Protein AF-A0A957VSZ7-F1 (afdb_monomer_lite)

Foldseek 3Di:
DQLPDQVVVVLVVLVVVLVVQDCWDQDPVRDIDRRCNVVSVVLSVLLVVVLVLLVVVVVVVDDLVRSLVVCCVPVVSVCVNCVPPGDSSSSSVSSVVVCCVPPVDDPPPDDPPPPDDDDDDDDDD

Secondary structure (DSSP, 8-state):
---S--HHHHHHHHHHHHHT--S-EE-TTS-EESSHHHHHHHHHHHHHHHHHHHHHHHHTT--HHHHHHHHHTTHHHHHHHHTTSS-HHHHHHHHHHHHHHHS---TT-----S-----------

Radius of gyration: 20.7 Å; chains: 1; bounding box: 65×30×64 Å

pLDDT: mean 76.49, std 18.59, range [39.16, 95.94]

Sequence (125 aa):
LSADCDLFAMMGSLRTLAELRPERVFTGSGDVVRTPLPELHAKIGDYVRLCRDVARLEAAGFDVPDIVRRLGRSEPAIRRWTFGHVSAGNLVNACREYNAIVFPSRPGSGAPSVSDRPISDSLRQ

Structure (mmCIF, N/CA/C/O backbone):
data_AF-A0A957VSZ7-F1
#
_entry.id   AF-A0A957VSZ7-F1
#
loop_
_atom_site.group_PDB
_atom_site.id
_atom_site.type_symbol
_atom_site.label_atom_id
_atom_site.label_alt_id
_atom_site.label_comp_id
_atom_site.label_asym_id
_atom_site.label_entity_id
_atom_site.label_seq_id
_atom_site.pdbx_PDB_ins_code
_atom_site.Cartn_x
_atom_site.Cartn_y
_atom_site.Cartn_z
_atom_site.occupancy
_atom_site.B_iso_or_equiv
_atom_site.auth_seq_id
_atom_site.auth_comp_id
_atom_site.auth_asym_id
_atom_site.auth_atom_id
_atom_site.pdbx_PDB_model_num
ATOM 1 N N . LEU A 1 1 ? -3.874 16.374 9.795 1.00 39.28 1 LEU A N 1
ATOM 2 C CA . LEU A 1 1 ? -2.459 16.190 9.411 1.00 39.28 1 LEU A CA 1
ATOM 3 C C . LEU A 1 1 ? -2.481 15.265 8.211 1.00 39.28 1 LEU A C 1
ATOM 5 O O . LEU A 1 1 ? -2.991 14.165 8.363 1.00 39.28 1 LEU A O 1
ATOM 9 N N . SER A 1 2 ? -2.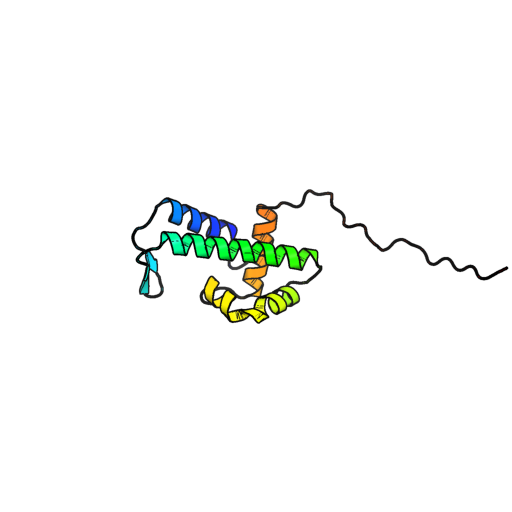082 15.752 7.033 1.00 45.53 2 SER A N 1
ATOM 10 C CA . SER A 1 2 ? -1.954 14.923 5.826 1.00 45.53 2 SER A CA 1
ATOM 11 C C . SER A 1 2 ? -1.098 13.709 6.164 1.00 45.53 2 SER A C 1
ATOM 13 O O . SER A 1 2 ? -0.048 13.890 6.782 1.00 45.53 2 SER A O 1
ATOM 15 N N . ALA A 1 3 ? -1.513 12.494 5.802 1.00 56.34 3 ALA A N 1
ATOM 16 C CA . ALA A 1 3 ? -0.568 11.389 5.781 1.00 56.34 3 ALA A CA 1
ATOM 17 C C . ALA A 1 3 ? 0.601 11.808 4.872 1.00 56.34 3 ALA A C 1
ATOM 19 O O . ALA A 1 3 ? 0.376 12.302 3.768 1.00 56.34 3 ALA A O 1
ATOM 20 N N . ASP A 1 4 ? 1.849 11.625 5.311 1.00 65.56 4 ASP A N 1
ATOM 21 C CA . ASP A 1 4 ? 3.041 11.901 4.482 1.00 65.56 4 ASP A CA 1
ATOM 22 C C . ASP A 1 4 ? 3.118 10.991 3.233 1.00 65.56 4 ASP A C 1
ATOM 24 O O . ASP A 1 4 ? 4.066 11.046 2.453 1.00 65.56 4 ASP A O 1
ATOM 28 N N . CYS A 1 5 ? 2.138 10.105 3.057 1.00 74.44 5 CYS A N 1
ATOM 29 C CA . CYS A 1 5 ? 2.089 9.063 2.054 1.00 74.44 5 CYS A CA 1
ATOM 30 C C . CYS A 1 5 ? 0.662 8.940 1.503 1.00 74.44 5 CYS A C 1
ATOM 32 O O . CYS A 1 5 ? -0.204 8.374 2.165 1.00 74.44 5 CYS A O 1
ATOM 34 N N . ASP A 1 6 ? 0.441 9.389 0.267 1.00 88.06 6 ASP A N 1
ATOM 35 C CA . ASP A 1 6 ? -0.777 9.076 -0.487 1.00 88.06 6 ASP A CA 1
ATOM 36 C C . ASP A 1 6 ? -0.642 7.677 -1.109 1.00 88.06 6 ASP A C 1
ATOM 38 O O . ASP A 1 6 ? -0.002 7.472 -2.148 1.00 88.06 6 ASP A O 1
ATOM 42 N N . LEU A 1 7 ? -1.231 6.684 -0.439 1.00 89.12 7 LEU A N 1
ATOM 43 C CA . LEU A 1 7 ? -1.167 5.298 -0.890 1.00 89.12 7 LEU A CA 1
ATOM 44 C C . LEU A 1 7 ? -1.975 5.067 -2.175 1.00 89.12 7 LEU A C 1
ATOM 46 O O . LEU A 1 7 ? -1.614 4.193 -2.963 1.00 89.12 7 LEU A O 1
ATOM 50 N N . PHE A 1 8 ? -3.030 5.845 -2.430 1.00 91.62 8 PHE A N 1
ATOM 51 C CA . PHE A 1 8 ? -3.816 5.722 -3.657 1.00 91.62 8 PHE A CA 1
ATOM 52 C C . PHE A 1 8 ? -2.993 6.158 -4.873 1.00 91.62 8 PHE A C 1
ATOM 54 O O . PHE A 1 8 ? -2.847 5.384 -5.826 1.00 91.62 8 PHE A O 1
ATOM 61 N N . ALA A 1 9 ? -2.372 7.339 -4.807 1.00 91.50 9 ALA A N 1
ATOM 62 C CA . ALA A 1 9 ? -1.485 7.838 -5.857 1.00 91.50 9 ALA A CA 1
ATOM 63 C C . ALA A 1 9 ? -0.258 6.931 -6.060 1.00 91.50 9 ALA A C 1
ATOM 65 O O . ALA A 1 9 ? 0.131 6.641 -7.199 1.00 91.50 9 ALA A O 1
ATOM 66 N N . MET A 1 10 ? 0.325 6.418 -4.970 1.00 90.12 10 MET A N 1
ATOM 67 C CA . MET A 1 10 ? 1.441 5.470 -5.037 1.00 90.12 10 MET A CA 1
ATOM 68 C C . MET A 1 10 ? 1.040 4.168 -5.744 1.00 90.12 10 MET A C 1
ATOM 70 O O . MET A 1 10 ? 1.741 3.713 -6.650 1.00 90.12 10 MET A O 1
ATOM 74 N N . MET A 1 11 ? -0.090 3.567 -5.358 1.00 90.88 11 MET A N 1
ATOM 75 C CA . MET A 1 11 ? -0.590 2.331 -5.966 1.00 90.88 11 MET A CA 1
ATOM 76 C C . MET A 1 11 ? -0.931 2.522 -7.445 1.00 90.88 11 MET A C 1
ATOM 78 O O . MET A 1 11 ? -0.640 1.636 -8.249 1.00 90.88 11 MET A O 1
ATOM 82 N N . GLY A 1 12 ? -1.496 3.676 -7.815 1.00 92.81 12 GLY A N 1
ATOM 83 C CA . GLY A 1 12 ? -1.709 4.060 -9.212 1.00 92.81 12 GLY A CA 1
ATOM 84 C C . GLY A 1 12 ? -0.397 4.099 -9.994 1.00 92.81 12 GLY A C 1
ATOM 85 O O . GLY A 1 12 ? -0.261 3.413 -11.003 1.00 92.81 12 GLY A O 1
ATOM 86 N N . SER A 1 13 ? 0.609 4.794 -9.462 1.00 92.44 13 SER A N 1
ATOM 87 C CA . SER A 1 13 ? 1.932 4.911 -10.088 1.00 92.44 13 SER A CA 1
ATOM 88 C C . SER A 1 13 ? 2.623 3.554 -10.277 1.00 92.44 13 SER A C 1
ATOM 90 O O . SER A 1 13 ? 3.195 3.292 -11.333 1.00 92.44 13 SER A O 1
ATOM 92 N N . LEU A 1 14 ? 2.541 2.657 -9.284 1.00 91.12 14 LEU A N 1
ATOM 93 C CA . LEU A 1 14 ? 3.100 1.302 -9.380 1.00 91.12 14 LEU A CA 1
ATOM 94 C C . LEU A 1 14 ? 2.409 0.461 -10.459 1.00 91.12 14 LEU A C 1
ATOM 96 O O . LEU A 1 14 ? 3.083 -0.283 -11.170 1.00 91.12 14 LEU A O 1
ATOM 100 N N . ARG A 1 15 ? 1.082 0.577 -10.592 1.00 94.50 15 ARG A N 1
ATOM 101 C CA . ARG A 1 15 ? 0.318 -0.117 -11.639 1.00 94.50 15 ARG A CA 1
ATOM 102 C C . ARG A 1 15 ? 0.673 0.412 -13.022 1.00 94.50 15 ARG A C 1
ATOM 104 O O . ARG A 1 15 ? 1.010 -0.391 -13.884 1.00 94.50 15 ARG A O 1
ATOM 111 N N . THR A 1 16 ? 0.709 1.733 -13.201 1.00 95.56 16 THR A N 1
ATOM 112 C CA . THR A 1 16 ? 1.157 2.352 -14.457 1.00 95.56 16 THR A CA 1
ATOM 113 C C . THR A 1 16 ? 2.567 1.892 -14.819 1.00 95.56 16 THR A C 1
ATOM 115 O O . THR A 1 16 ? 2.818 1.494 -15.951 1.00 95.56 16 THR A O 1
ATOM 118 N N . LEU A 1 17 ? 3.493 1.865 -13.857 1.00 92.12 17 LEU A N 1
ATOM 119 C CA . LEU A 1 17 ? 4.851 1.389 -14.111 1.00 92.12 17 LEU A CA 1
ATOM 120 C C . LEU A 1 17 ? 4.888 -0.097 -14.508 1.00 92.12 17 LEU A C 1
ATOM 122 O O . LEU A 1 17 ? 5.661 -0.468 -15.385 1.00 92.12 17 LEU A O 1
ATOM 126 N N . ALA A 1 18 ? 4.056 -0.948 -13.902 1.00 91.88 18 ALA A N 1
ATOM 127 C CA . ALA A 1 18 ? 3.951 -2.356 -14.286 1.00 91.88 18 ALA A CA 1
ATOM 128 C C . ALA A 1 18 ? 3.392 -2.531 -15.712 1.00 91.88 18 ALA A C 1
ATOM 130 O O . ALA A 1 18 ? 3.879 -3.374 -16.467 1.00 91.88 18 ALA A O 1
ATOM 131 N N . GLU A 1 19 ? 2.419 -1.707 -16.108 1.00 95.94 19 GLU A N 1
ATOM 132 C CA . GLU A 1 19 ? 1.830 -1.710 -17.455 1.00 95.94 19 GLU A CA 1
ATOM 133 C C . GLU A 1 19 ? 2.836 -1.324 -18.545 1.00 95.94 19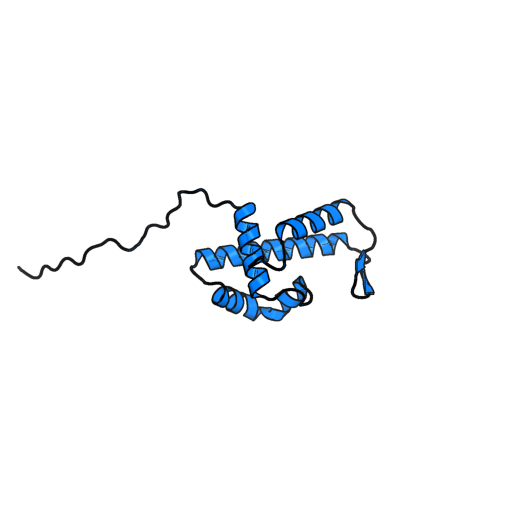 GLU A C 1
ATOM 135 O O . GLU A 1 19 ? 2.787 -1.879 -19.642 1.00 95.94 19 GLU A O 1
ATOM 140 N N . LEU A 1 20 ? 3.801 -0.453 -18.229 1.00 95.31 20 LEU A N 1
ATOM 141 C CA . LEU A 1 20 ? 4.897 -0.091 -19.137 1.00 95.31 20 LEU A CA 1
ATOM 142 C C . LEU A 1 20 ? 5.897 -1.233 -19.379 1.00 95.31 20 LEU A C 1
ATOM 144 O O . LEU A 1 20 ? 6.735 -1.116 -20.270 1.00 95.31 20 LEU A O 1
ATOM 148 N N . ARG A 1 21 ? 5.827 -2.325 -18.602 1.00 92.12 21 ARG A N 1
ATOM 149 C CA . ARG A 1 21 ? 6.711 -3.501 -18.697 1.00 92.12 21 ARG A CA 1
ATOM 150 C C . ARG A 1 21 ? 8.202 -3.136 -18.800 1.00 92.12 21 ARG A C 1
ATOM 152 O O . ARG A 1 21 ? 8.866 -3.559 -19.747 1.00 92.12 21 ARG A O 1
ATOM 159 N N . PRO A 1 22 ? 8.752 -2.366 -17.843 1.00 91.00 22 PRO A N 1
ATOM 160 C CA . PRO A 1 22 ? 10.159 -2.002 -17.877 1.00 91.00 22 PRO A CA 1
ATOM 161 C C . PRO A 1 22 ? 11.035 -3.257 -17.860 1.00 91.00 22 PRO A C 1
ATOM 163 O O . PRO A 1 22 ? 10.772 -4.204 -17.123 1.00 91.00 22 PRO A O 1
ATOM 166 N N . GLU A 1 23 ? 12.110 -3.254 -18.641 1.00 93.25 23 GLU A N 1
ATOM 167 C CA . GLU A 1 23 ? 13.109 -4.328 -18.589 1.00 93.25 23 GLU A CA 1
ATOM 168 C C . GLU A 1 23 ? 14.070 -4.135 -17.413 1.00 93.25 23 GLU A C 1
ATOM 170 O O . GLU A 1 23 ? 14.606 -5.098 -16.868 1.00 93.25 23 GLU A O 1
ATOM 175 N N . ARG A 1 24 ? 14.293 -2.879 -17.004 1.00 91.56 24 ARG A N 1
ATOM 176 C CA . ARG A 1 24 ? 15.186 -2.506 -15.906 1.00 91.56 24 ARG A CA 1
ATOM 177 C C . ARG A 1 24 ? 14.659 -1.297 -15.150 1.00 91.56 24 ARG A C 1
ATOM 179 O O . ARG A 1 24 ? 14.099 -0.386 -15.753 1.00 91.56 24 ARG A O 1
ATOM 186 N N . VAL A 1 25 ? 14.897 -1.269 -13.842 1.00 86.69 25 VAL A N 1
ATOM 187 C CA . VAL A 1 25 ? 14.626 -0.105 -12.988 1.00 86.69 25 VAL A CA 1
ATOM 188 C C . VAL A 1 25 ? 15.888 0.244 -12.209 1.00 86.69 25 VAL A C 1
ATOM 190 O O . VAL A 1 25 ? 16.488 -0.621 -11.574 1.00 86.69 25 VAL A O 1
ATOM 193 N N . PHE A 1 26 ? 16.277 1.516 -12.271 1.00 87.12 26 PHE A N 1
ATOM 194 C CA . PHE A 1 26 ? 17.364 2.092 -11.483 1.00 87.12 26 PHE A CA 1
ATOM 195 C C . PHE A 1 26 ? 16.742 2.820 -10.294 1.00 87.12 26 PHE A C 1
ATOM 197 O O . PHE A 1 26 ? 15.948 3.743 -10.482 1.00 87.12 26 PHE A O 1
ATOM 204 N N . THR A 1 27 ? 17.039 2.372 -9.079 1.00 81.62 27 THR A N 1
ATOM 205 C CA . THR A 1 27 ? 16.440 2.936 -7.866 1.00 81.62 27 THR A CA 1
ATOM 206 C C . THR A 1 27 ? 17.273 4.098 -7.329 1.00 81.62 27 THR A C 1
ATOM 208 O O . THR A 1 27 ? 18.473 4.206 -7.582 1.00 81.62 27 THR A O 1
ATOM 211 N N . GLY A 1 28 ? 16.653 4.951 -6.507 1.00 74.62 28 GLY A N 1
ATOM 212 C CA . GLY A 1 28 ? 17.372 6.002 -5.777 1.00 74.62 28 GLY A CA 1
ATOM 213 C C . GLY A 1 28 ? 18.400 5.472 -4.765 1.00 74.62 28 GLY A C 1
ATOM 214 O O . GLY A 1 28 ? 19.261 6.231 -4.336 1.00 74.62 28 GLY A O 1
ATOM 215 N N . SER A 1 29 ? 18.344 4.179 -4.410 1.00 73.81 29 SER A N 1
ATOM 216 C CA . SER A 1 29 ? 19.342 3.503 -3.565 1.00 73.81 29 SER A CA 1
ATOM 217 C C . SER A 1 29 ? 20.597 3.065 -4.330 1.00 73.81 29 SER A C 1
ATOM 219 O O . SER A 1 29 ? 21.548 2.603 -3.708 1.00 73.81 29 SER A O 1
ATOM 221 N N . GLY A 1 30 ? 20.619 3.216 -5.660 1.00 78.31 30 GLY A N 1
ATOM 222 C CA . GLY A 1 30 ? 21.717 2.762 -6.518 1.00 78.31 30 GLY A CA 1
ATOM 223 C C . GLY A 1 30 ? 21.601 1.301 -6.965 1.00 78.31 30 GLY A C 1
ATOM 224 O O . GLY A 1 30 ? 22.465 0.821 -7.699 1.00 78.31 30 GLY A O 1
ATOM 225 N N . ASP A 1 31 ? 20.531 0.603 -6.576 1.00 79.81 31 ASP A N 1
ATOM 226 C CA . ASP A 1 31 ? 20.275 -0.771 -6.998 1.00 79.81 31 ASP A CA 1
ATOM 227 C C . ASP A 1 31 ? 19.668 -0.819 -8.406 1.00 79.81 31 ASP A C 1
ATOM 229 O O . ASP A 1 31 ? 18.892 0.048 -8.823 1.00 79.81 31 ASP A O 1
ATOM 233 N N . VAL A 1 32 ? 20.005 -1.878 -9.147 1.00 87.31 32 VAL A N 1
ATOM 234 C CA . VAL A 1 32 ? 19.444 -2.142 -10.477 1.00 87.31 32 VAL A CA 1
ATOM 235 C C . VAL A 1 32 ? 18.581 -3.390 -10.426 1.00 87.31 32 VAL A C 1
ATOM 237 O O . VAL A 1 32 ? 19.085 -4.511 -10.326 1.00 87.31 32 VAL A O 1
ATOM 240 N N . VAL A 1 33 ? 17.276 -3.197 -10.580 1.00 84.31 33 VAL A N 1
ATOM 241 C CA . VAL A 1 33 ? 16.314 -4.288 -10.704 1.00 84.31 33 VAL A CA 1
ATOM 242 C C . VAL A 1 33 ? 16.282 -4.748 -12.157 1.00 84.31 33 VAL A C 1
ATOM 244 O O . VAL A 1 33 ? 15.898 -3.994 -13.051 1.00 84.31 33 VAL A O 1
ATOM 247 N N . ARG A 1 34 ? 16.711 -5.992 -12.398 1.00 89.31 34 ARG A N 1
ATOM 248 C CA . ARG A 1 34 ? 16.826 -6.585 -13.747 1.00 89.31 34 ARG A CA 1
ATOM 249 C C . ARG A 1 34 ? 15.559 -7.294 -14.228 1.00 89.31 34 ARG A C 1
ATOM 251 O O . ARG A 1 34 ? 15.454 -7.590 -15.409 1.00 89.31 34 ARG A O 1
ATOM 258 N N . THR A 1 35 ? 14.636 -7.595 -13.319 1.00 86.44 35 THR A N 1
ATOM 259 C CA . THR A 1 35 ? 13.339 -8.222 -13.610 1.00 86.44 35 THR A CA 1
ATOM 260 C C . THR A 1 35 ? 12.250 -7.514 -12.804 1.00 86.44 35 THR A C 1
ATOM 262 O O . THR A 1 35 ? 11.750 -8.064 -11.824 1.00 86.44 35 THR A O 1
ATOM 265 N N . PRO A 1 36 ? 11.901 -6.265 -13.157 1.00 87.56 36 PRO A N 1
ATOM 266 C CA . PRO A 1 36 ? 11.097 -5.411 -12.284 1.00 87.56 36 PRO A CA 1
ATOM 267 C C . PRO A 1 36 ? 9.620 -5.798 -12.234 1.00 87.56 36 PRO A C 1
ATOM 269 O O . PRO A 1 36 ? 8.973 -5.548 -11.225 1.00 87.56 36 PRO A O 1
ATOM 272 N N . LEU A 1 37 ? 9.066 -6.431 -13.272 1.00 90.62 37 LEU A N 1
ATOM 273 C CA . LEU A 1 37 ? 7.631 -6.723 -13.319 1.00 90.62 37 LEU A CA 1
ATOM 274 C C . LEU A 1 37 ? 7.153 -7.647 -12.171 1.00 90.62 37 LEU A C 1
ATOM 276 O O . LEU A 1 37 ? 6.203 -7.267 -11.479 1.00 90.62 37 LEU A O 1
ATOM 280 N N . PRO A 1 38 ? 7.802 -8.798 -11.889 1.00 88.38 38 PRO A N 1
ATOM 281 C CA . PRO A 1 38 ? 7.480 -9.602 -10.707 1.00 88.38 38 PRO A CA 1
ATOM 282 C C . PRO A 1 38 ? 7.589 -8.828 -9.388 1.00 88.38 38 PRO A C 1
ATOM 284 O O . PRO A 1 38 ? 6.734 -8.979 -8.518 1.00 88.38 38 PRO A O 1
ATOM 287 N N . GLU A 1 39 ? 8.607 -7.978 -9.243 1.00 85.12 39 GLU A N 1
ATOM 288 C CA . GLU A 1 39 ? 8.830 -7.198 -8.021 1.00 85.12 39 GLU A CA 1
ATOM 289 C C . GLU A 1 39 ? 7.765 -6.115 -7.822 1.00 85.12 39 GLU A C 1
ATOM 291 O O . GLU A 1 39 ? 7.253 -5.944 -6.715 1.00 85.12 39 GLU A O 1
ATOM 296 N N . LEU A 1 40 ? 7.363 -5.431 -8.897 1.00 88.25 40 LEU A N 1
ATOM 297 C CA . LEU A 1 40 ? 6.265 -4.466 -8.879 1.00 88.25 40 LEU A CA 1
ATOM 298 C C . LEU A 1 40 ? 4.956 -5.144 -8.466 1.00 88.25 40 LEU A C 1
ATOM 300 O O . LEU A 1 40 ? 4.259 -4.648 -7.582 1.00 88.25 40 LEU A O 1
ATOM 304 N N . HIS A 1 41 ? 4.646 -6.308 -9.041 1.00 90.00 41 HIS A N 1
ATOM 305 C CA . HIS A 1 41 ? 3.448 -7.073 -8.686 1.00 90.00 41 HIS A CA 1
ATOM 306 C C . HIS A 1 41 ? 3.483 -7.555 -7.231 1.00 90.00 41 HIS A C 1
ATOM 308 O O . HIS A 1 41 ? 2.473 -7.466 -6.528 1.00 90.00 41 HIS A O 1
ATOM 314 N N . ALA A 1 42 ? 4.639 -8.027 -6.757 1.00 86.38 42 ALA A N 1
ATOM 315 C CA . ALA A 1 42 ? 4.823 -8.426 -5.367 1.00 86.38 42 ALA A CA 1
ATOM 316 C C . ALA A 1 42 ? 4.594 -7.243 -4.413 1.00 86.38 42 ALA A C 1
ATOM 318 O O . ALA A 1 42 ? 3.821 -7.372 -3.463 1.00 86.38 42 ALA A O 1
ATOM 319 N N . LYS A 1 43 ? 5.178 -6.076 -4.717 1.00 85.75 43 LYS A N 1
ATOM 320 C CA . LYS A 1 43 ? 5.026 -4.845 -3.931 1.00 85.75 43 LYS A CA 1
ATOM 321 C C . LYS A 1 43 ? 3.578 -4.345 -3.901 1.00 85.75 43 LYS A C 1
ATOM 323 O O . LYS A 1 43 ? 3.065 -4.009 -2.837 1.00 85.75 43 LYS A O 1
ATOM 328 N N . ILE A 1 44 ? 2.886 -4.352 -5.042 1.00 89.69 44 ILE A N 1
ATOM 329 C CA . ILE A 1 44 ? 1.448 -4.041 -5.121 1.00 89.69 44 ILE A CA 1
ATOM 330 C C . ILE A 1 44 ? 0.650 -5.012 -4.236 1.00 89.69 44 ILE A C 1
ATOM 332 O O . ILE A 1 44 ? -0.210 -4.589 -3.464 1.00 89.69 44 ILE A O 1
ATOM 336 N N . GLY A 1 45 ? 0.941 -6.313 -4.321 1.00 88.62 45 GLY A N 1
ATOM 337 C CA . GLY A 1 45 ? 0.282 -7.339 -3.513 1.00 88.62 45 GLY A CA 1
ATOM 338 C C . GLY A 1 45 ? 0.506 -7.167 -2.008 1.00 88.62 45 GLY A C 1
ATOM 339 O O . GLY A 1 45 ? -0.429 -7.359 -1.231 1.00 88.62 45 GLY A O 1
ATOM 340 N N . ASP A 1 46 ? 1.713 -6.773 -1.601 1.00 86.69 46 ASP A N 1
ATOM 341 C CA . ASP A 1 46 ? 2.054 -6.454 -0.212 1.00 86.69 46 ASP A CA 1
ATOM 342 C C . ASP A 1 46 ? 1.203 -5.304 0.335 1.00 86.69 46 ASP A C 1
ATOM 344 O O . ASP A 1 46 ? 0.573 -5.461 1.383 1.00 86.69 46 ASP A O 1
ATOM 348 N N . TYR A 1 47 ? 1.095 -4.187 -0.392 1.00 88.38 47 TYR A N 1
ATOM 349 C CA . TYR A 1 47 ? 0.253 -3.067 0.043 1.00 88.38 47 TYR A CA 1
ATOM 350 C C . TYR A 1 47 ? -1.232 -3.429 0.096 1.00 88.38 47 TYR A C 1
ATOM 352 O O . TYR A 1 47 ? -1.927 -3.026 1.028 1.00 88.38 47 TYR A O 1
ATOM 360 N N . VAL A 1 48 ? -1.734 -4.226 -0.855 1.00 90.69 48 VAL A N 1
ATOM 361 C CA . VAL A 1 48 ? -3.128 -4.702 -0.816 1.00 90.69 48 VAL A CA 1
ATOM 362 C C . VAL A 1 48 ? -3.383 -5.561 0.422 1.00 90.69 48 VAL A C 1
ATOM 364 O O . VAL A 1 48 ? -4.424 -5.410 1.064 1.00 90.69 48 VAL A O 1
ATOM 367 N N . ARG A 1 49 ? -2.453 -6.457 0.777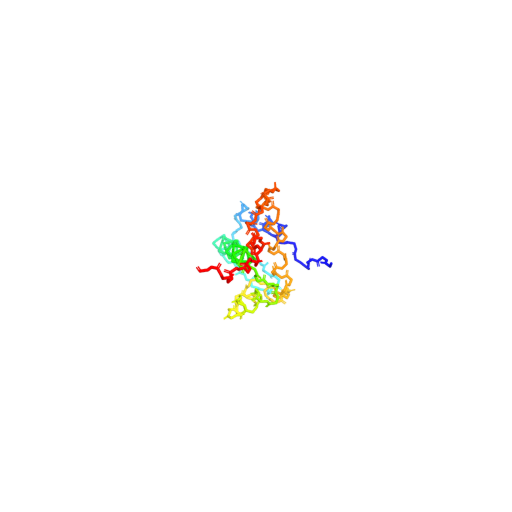 1.00 89.56 49 ARG A N 1
ATOM 368 C CA . ARG A 1 49 ? -2.558 -7.258 2.006 1.00 89.56 49 ARG A CA 1
ATOM 369 C C . ARG A 1 49 ? -2.560 -6.371 3.243 1.00 89.56 49 ARG A C 1
ATOM 371 O O . ARG A 1 49 ? -3.452 -6.519 4.072 1.00 89.56 49 ARG A O 1
ATOM 378 N N . LEU A 1 50 ? -1.647 -5.405 3.310 1.00 89.38 50 LEU A N 1
ATOM 379 C CA . LEU A 1 50 ? -1.585 -4.452 4.412 1.00 89.38 50 LEU A CA 1
ATOM 380 C C . LEU A 1 50 ? -2.901 -3.683 4.586 1.00 89.38 50 LEU A C 1
ATOM 382 O O . LEU A 1 50 ? -3.421 -3.606 5.696 1.00 89.38 50 LEU A O 1
ATOM 386 N N . CYS A 1 51 ? -3.477 -3.166 3.499 1.00 91.69 51 CYS A N 1
ATOM 387 C CA . CYS A 1 51 ? -4.749 -2.444 3.551 1.00 91.69 51 CYS A CA 1
ATOM 388 C C . CYS A 1 51 ? -5.881 -3.316 4.111 1.00 91.69 51 CYS A C 1
ATOM 390 O O . CYS A 1 51 ? -6.676 -2.853 4.928 1.00 91.69 51 CYS A O 1
ATOM 392 N N . ARG A 1 52 ? -5.931 -4.595 3.714 1.00 91.81 52 ARG A N 1
ATOM 393 C CA . ARG A 1 52 ? -6.910 -5.566 4.230 1.00 91.81 52 ARG A CA 1
ATOM 394 C C . ARG A 1 52 ? -6.689 -5.877 5.707 1.00 91.81 52 ARG A C 1
ATOM 396 O O . ARG A 1 52 ? -7.659 -5.979 6.454 1.00 91.81 52 ARG A O 1
ATOM 403 N N . ASP A 1 53 ? -5.437 -6.015 6.131 1.00 91.44 53 ASP A N 1
ATOM 404 C CA . ASP A 1 53 ? -5.100 -6.254 7.533 1.00 91.44 53 ASP A CA 1
ATOM 405 C C . ASP A 1 53 ? -5.480 -5.067 8.419 1.00 91.44 53 ASP A C 1
ATOM 407 O O . ASP A 1 53 ? -6.070 -5.272 9.480 1.00 91.44 53 ASP A O 1
ATOM 411 N N . VAL A 1 54 ? -5.222 -3.838 7.959 1.00 91.75 54 VAL A N 1
ATOM 412 C CA . VAL A 1 54 ? -5.671 -2.613 8.635 1.00 91.75 54 VAL A CA 1
ATOM 413 C C . VAL A 1 54 ? -7.195 -2.593 8.742 1.00 91.75 54 VAL A C 1
ATOM 415 O O . VAL A 1 54 ? -7.702 -2.480 9.854 1.00 91.75 54 VAL A O 1
ATOM 418 N N . ALA A 1 55 ? -7.926 -2.810 7.641 1.00 92.94 55 ALA A N 1
ATOM 419 C CA . ALA A 1 55 ? -9.393 -2.828 7.654 1.00 92.94 55 ALA A CA 1
ATOM 420 C C . ALA A 1 55 ? -9.962 -3.877 8.626 1.00 92.94 55 ALA A C 1
ATOM 422 O O . ALA A 1 55 ? -10.910 -3.611 9.362 1.00 92.94 55 ALA A O 1
ATOM 423 N N . ARG A 1 56 ? -9.363 -5.074 8.666 1.00 92.69 56 ARG A N 1
ATOM 424 C CA . ARG A 1 56 ? -9.760 -6.144 9.591 1.00 92.69 56 ARG A CA 1
ATOM 425 C C . ARG A 1 56 ? -9.555 -5.744 11.052 1.00 92.69 56 ARG A C 1
ATOM 427 O O . ARG A 1 56 ? -10.400 -6.053 11.887 1.00 92.69 56 ARG A O 1
ATOM 434 N N . LEU A 1 57 ? -8.435 -5.099 11.371 1.00 92.38 57 LEU A N 1
ATOM 435 C CA . LEU A 1 57 ? -8.140 -4.670 12.737 1.00 92.38 57 LEU A CA 1
ATOM 436 C C . LEU A 1 57 ? -9.006 -3.474 13.161 1.00 92.38 57 LEU A C 1
ATOM 438 O O . LEU A 1 57 ? -9.448 -3.426 14.305 1.00 92.38 57 LEU A O 1
ATOM 442 N N . GLU A 1 58 ? -9.310 -2.558 12.243 1.00 92.69 58 GLU A N 1
ATOM 443 C CA . GLU A 1 58 ? -10.274 -1.480 12.487 1.00 92.69 58 GLU A CA 1
ATOM 444 C C . GLU A 1 58 ? -11.677 -2.020 12.764 1.00 92.69 58 GLU A C 1
ATOM 446 O O . GLU A 1 58 ? -12.311 -1.608 13.732 1.00 92.69 58 GLU A O 1
ATOM 451 N N . ALA A 1 59 ? -12.143 -2.989 11.971 1.00 91.44 59 ALA A N 1
ATOM 452 C CA . ALA A 1 59 ? -13.435 -3.639 12.188 1.00 91.44 59 ALA A CA 1
ATOM 453 C C . ALA A 1 59 ? -13.506 -4.389 13.532 1.00 91.44 59 ALA A C 1
ATOM 455 O O . ALA A 1 59 ? -14.589 -4.563 14.086 1.00 91.44 59 ALA A O 1
ATOM 456 N N . ALA A 1 60 ? -12.359 -4.807 14.075 1.00 92.50 60 ALA A N 1
ATOM 457 C CA . ALA A 1 60 ? -12.243 -5.396 15.407 1.00 92.50 60 ALA A CA 1
ATOM 458 C C . ALA A 1 60 ? -12.166 -4.352 16.544 1.00 92.50 60 ALA A C 1
ATOM 460 O O . ALA A 1 60 ? -12.028 -4.732 17.705 1.00 92.50 60 ALA A O 1
ATOM 461 N N . GLY A 1 61 ? -12.250 -3.054 16.230 1.00 93.12 61 GLY A N 1
ATOM 462 C CA . GLY A 1 61 ? -12.264 -1.963 17.206 1.00 93.12 61 GLY A CA 1
ATOM 463 C C . GLY A 1 61 ? -10.884 -1.499 17.678 1.00 93.12 61 GLY A C 1
ATOM 464 O O . GLY A 1 61 ? -10.801 -0.794 18.681 1.00 93.12 61 GLY A O 1
ATOM 465 N N . PHE A 1 62 ? -9.797 -1.876 16.994 1.00 92.62 62 PHE A N 1
ATOM 466 C CA . PHE A 1 62 ? -8.452 -1.427 17.366 1.00 92.62 62 PHE A CA 1
ATOM 467 C C . PHE A 1 62 ? -8.161 -0.001 16.879 1.00 92.62 62 PHE A C 1
ATOM 469 O O . PHE A 1 62 ? -8.440 0.360 15.732 1.00 92.62 62 PHE A O 1
ATOM 476 N N . ASP A 1 63 ? -7.542 0.802 17.745 1.00 90.69 63 ASP A N 1
ATOM 477 C CA . ASP A 1 63 ? -7.050 2.136 17.402 1.00 90.69 63 ASP A CA 1
ATOM 478 C C . ASP A 1 63 ? -5.699 2.088 16.656 1.00 90.69 63 ASP A C 1
ATOM 480 O O . ASP A 1 63 ? -5.093 1.029 16.482 1.00 90.69 63 ASP A O 1
ATOM 484 N N . VAL A 1 64 ? -5.222 3.233 16.153 1.00 89.06 64 VAL A N 1
ATOM 485 C CA . VAL A 1 64 ? -3.983 3.288 15.348 1.00 89.06 64 VAL A CA 1
ATOM 486 C C . VAL A 1 64 ? -2.764 2.750 16.113 1.00 89.06 64 VAL A C 1
ATOM 488 O O . VAL A 1 64 ? -2.073 1.897 15.552 1.00 89.06 64 VAL A O 1
ATOM 491 N N . PRO A 1 65 ? -2.473 3.171 17.363 1.00 88.44 65 PRO A N 1
ATOM 492 C CA . PRO A 1 65 ? -1.379 2.590 18.146 1.00 88.44 65 PRO A CA 1
ATOM 493 C C . PRO A 1 65 ? -1.487 1.070 18.309 1.00 88.44 65 PRO A C 1
ATOM 495 O O . PRO A 1 65 ? -0.484 0.359 18.206 1.00 88.44 65 PRO A O 1
ATOM 498 N N . ASP A 1 66 ? -2.694 0.553 18.528 1.00 90.00 66 ASP A N 1
ATOM 499 C CA . ASP A 1 66 ? -2.953 -0.873 18.675 1.00 90.00 66 ASP A CA 1
ATOM 500 C C . ASP A 1 66 ? -2.775 -1.663 17.384 1.00 90.00 66 ASP A C 1
ATOM 502 O O . ASP A 1 66 ? -2.257 -2.787 17.418 1.00 90.00 66 ASP A O 1
ATOM 506 N N . ILE A 1 67 ? -3.185 -1.086 16.256 1.00 90.19 67 ILE A N 1
ATOM 507 C CA . ILE A 1 67 ? -2.953 -1.631 14.919 1.00 90.19 67 ILE A CA 1
ATOM 508 C C . ILE A 1 67 ? -1.454 -1.655 14.638 1.00 90.19 67 ILE A C 1
ATOM 510 O O . ILE A 1 67 ? -0.921 -2.705 14.285 1.00 90.19 67 ILE A O 1
ATOM 514 N N . VAL A 1 68 ? -0.752 -0.543 14.871 1.00 86.94 68 VAL A N 1
ATOM 515 C CA . VAL A 1 68 ? 0.705 -0.457 14.703 1.00 86.94 68 VAL A CA 1
ATOM 516 C C . VAL A 1 68 ? 1.410 -1.500 15.558 1.00 86.94 68 VAL A C 1
ATOM 518 O O . VAL A 1 68 ? 2.302 -2.166 15.058 1.00 86.94 68 VAL A O 1
ATOM 521 N N . ARG A 1 69 ? 1.003 -1.722 16.812 1.00 85.31 69 ARG A N 1
ATOM 522 C CA . ARG A 1 69 ? 1.625 -2.740 17.675 1.00 85.31 69 ARG A CA 1
ATOM 523 C C . ARG A 1 69 ? 1.393 -4.162 17.164 1.00 85.31 69 ARG A C 1
ATOM 525 O O . ARG A 1 69 ? 2.280 -5.007 17.261 1.00 85.31 69 ARG A O 1
ATOM 532 N N . ARG A 1 70 ? 0.205 -4.440 16.625 1.00 85.31 70 ARG A N 1
ATOM 533 C CA . ARG A 1 70 ? -0.165 -5.764 16.096 1.00 85.31 70 ARG A CA 1
ATOM 534 C C . ARG A 1 70 ? 0.512 -6.056 14.759 1.00 85.31 70 ARG A C 1
ATOM 536 O O . ARG A 1 70 ? 1.018 -7.159 14.580 1.00 85.31 70 ARG A O 1
ATOM 543 N N . LEU A 1 71 ? 0.599 -5.062 13.877 1.00 80.38 71 LEU A N 1
ATOM 544 C CA . LEU A 1 71 ? 1.348 -5.140 12.619 1.00 80.38 71 LEU A CA 1
ATOM 545 C C . LEU A 1 71 ? 2.870 -5.094 12.857 1.00 80.38 71 LEU A C 1
ATOM 547 O O . LEU A 1 71 ? 3.637 -5.764 12.174 1.00 80.38 71 LEU A O 1
ATOM 551 N N . GLY A 1 72 ? 3.307 -4.344 13.869 1.00 65.06 72 GLY A N 1
ATOM 552 C CA . GLY A 1 72 ? 4.697 -4.084 14.253 1.00 65.06 72 GLY A CA 1
ATOM 553 C C . GLY A 1 72 ? 5.381 -5.227 14.998 1.00 65.06 72 GLY A C 1
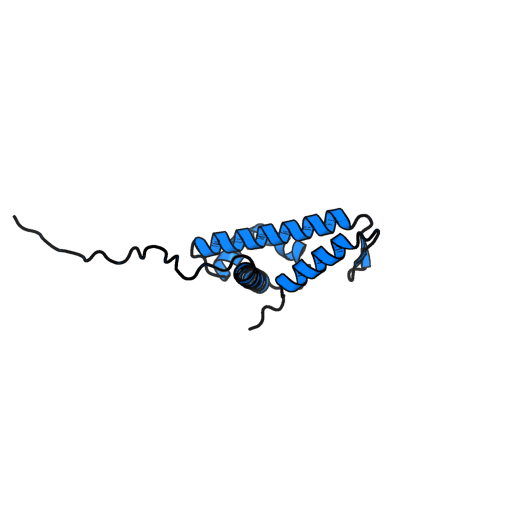ATOM 554 O O . GLY A 1 72 ? 6.603 -5.280 15.025 1.00 65.06 72 GLY A O 1
ATOM 555 N N . ARG A 1 73 ? 4.647 -6.251 15.459 1.00 56.59 73 ARG A N 1
ATOM 556 C CA . ARG A 1 73 ? 5.268 -7.565 15.739 1.00 56.59 73 ARG A CA 1
ATOM 557 C C . ARG A 1 73 ? 5.888 -8.205 14.480 1.00 56.59 73 ARG A C 1
ATOM 559 O O . ARG A 1 73 ? 6.579 -9.210 14.586 1.00 56.59 73 ARG A O 1
ATOM 566 N N . SER A 1 74 ? 5.670 -7.602 13.306 1.00 52.47 74 SER A N 1
ATOM 567 C CA . SER A 1 74 ? 6.384 -7.813 12.044 1.00 52.47 74 SER A CA 1
ATOM 568 C C . SER A 1 74 ? 7.099 -6.541 11.537 1.00 52.47 74 SER A C 1
ATOM 570 O O . SER A 1 74 ? 7.226 -6.373 10.333 1.00 52.47 74 SER A O 1
ATOM 572 N N . GLU A 1 75 ? 7.601 -5.646 12.402 1.00 44.94 75 GLU A N 1
ATOM 573 C CA . GLU A 1 75 ? 8.357 -4.413 12.059 1.00 44.94 75 GLU A CA 1
ATOM 574 C C . GLU A 1 75 ? 9.367 -4.497 10.887 1.00 44.94 75 GLU A C 1
ATOM 576 O O . GLU A 1 75 ? 9.440 -3.535 10.111 1.00 44.94 75 GLU A O 1
ATOM 581 N N . PRO A 1 76 ? 10.098 -5.610 10.649 1.00 49.56 76 PRO A N 1
ATOM 582 C CA . PRO A 1 76 ? 10.876 -5.785 9.416 1.00 49.56 76 PRO A CA 1
ATOM 583 C C . PRO A 1 76 ? 10.070 -5.628 8.109 1.00 49.56 76 PRO A C 1
ATOM 585 O O . PRO A 1 76 ? 10.645 -5.245 7.092 1.00 49.56 76 PRO A O 1
ATOM 588 N N . ALA A 1 77 ? 8.755 -5.864 8.107 1.00 49.75 77 ALA A N 1
ATOM 589 C CA . ALA A 1 77 ? 7.882 -5.705 6.944 1.00 49.75 77 ALA A CA 1
ATOM 590 C C . ALA A 1 77 ? 7.611 -4.231 6.598 1.00 49.75 77 ALA A C 1
ATOM 592 O O . ALA A 1 77 ? 7.638 -3.869 5.427 1.00 49.75 77 ALA A O 1
ATOM 593 N N . ILE A 1 78 ? 7.445 -3.348 7.589 1.00 48.06 78 ILE A N 1
ATOM 594 C CA . ILE A 1 78 ? 7.187 -1.920 7.329 1.00 48.06 78 ILE A CA 1
ATOM 595 C C . ILE A 1 78 ? 8.430 -1.253 6.728 1.00 48.06 78 ILE A C 1
ATOM 597 O O . ILE A 1 78 ? 8.327 -0.558 5.716 1.00 48.06 78 ILE A O 1
ATOM 601 N N . ARG A 1 79 ? 9.623 -1.536 7.276 1.00 50.88 79 ARG A N 1
ATOM 602 C CA . ARG A 1 79 ? 10.897 -1.109 6.668 1.00 50.88 79 ARG A CA 1
ATOM 603 C C . ARG A 1 79 ? 11.120 -1.728 5.287 1.00 50.88 79 ARG A C 1
ATOM 605 O O . ARG A 1 79 ? 11.626 -1.037 4.412 1.00 50.88 79 ARG A O 1
ATOM 612 N N . ARG A 1 80 ? 10.704 -2.980 5.061 1.00 53.62 80 ARG A N 1
ATOM 613 C CA . ARG A 1 80 ? 10.728 -3.609 3.728 1.00 53.62 80 ARG A CA 1
ATOM 614 C C . ARG A 1 80 ? 9.824 -2.878 2.726 1.00 53.62 80 ARG A C 1
ATOM 616 O O . ARG A 1 80 ? 10.148 -2.844 1.545 1.00 53.62 80 ARG A O 1
ATOM 623 N N . TRP A 1 81 ? 8.717 -2.287 3.171 1.00 51.84 81 TRP A N 1
ATOM 624 C CA . TRP A 1 81 ? 7.753 -1.642 2.276 1.00 51.84 81 TRP A CA 1
ATOM 625 C C . TRP A 1 81 ? 8.081 -0.188 1.960 1.00 51.84 81 TRP A C 1
ATOM 627 O O . TRP A 1 81 ? 7.888 0.247 0.826 1.00 51.84 81 TRP A O 1
ATOM 637 N N . THR A 1 82 ? 8.573 0.571 2.936 1.00 60.66 82 THR A N 1
ATOM 638 C CA . THR A 1 82 ? 8.785 2.020 2.785 1.00 60.66 82 THR A CA 1
ATOM 639 C C . THR A 1 82 ? 10.251 2.426 2.836 1.00 60.66 82 THR A C 1
ATOM 641 O O . THR A 1 82 ? 10.533 3.617 2.778 1.00 60.66 82 THR A O 1
ATOM 644 N N . PHE A 1 83 ? 11.181 1.476 2.999 1.00 56.78 83 PHE A N 1
ATOM 645 C CA . PHE A 1 83 ? 12.603 1.741 3.267 1.00 56.78 83 PHE A CA 1
ATOM 646 C C . PHE A 1 83 ? 12.841 2.675 4.473 1.00 56.78 83 PHE A C 1
ATOM 648 O O . PHE A 1 83 ? 13.920 3.232 4.636 1.00 56.78 83 PHE A O 1
ATOM 655 N N . GLY A 1 84 ? 11.844 2.830 5.355 1.00 58.78 84 GLY A N 1
ATOM 656 C CA . GLY A 1 84 ? 11.906 3.733 6.505 1.00 58.78 84 GLY A CA 1
ATOM 657 C C . GLY A 1 84 ? 11.528 5.190 6.213 1.00 58.78 84 GLY A C 1
ATOM 658 O O . GLY A 1 84 ? 11.632 6.010 7.117 1.00 58.78 84 GLY A O 1
ATOM 659 N N . HIS A 1 85 ? 11.053 5.522 5.006 1.00 65.69 85 HIS A N 1
ATOM 660 C CA . HIS A 1 85 ? 10.632 6.887 4.658 1.00 65.69 85 HIS A CA 1
ATOM 661 C C . HIS A 1 85 ? 9.319 7.326 5.320 1.00 65.69 85 HIS A C 1
ATOM 663 O O . HIS A 1 85 ? 9.024 8.515 5.365 1.00 65.69 85 HIS A O 1
ATOM 669 N N . VAL A 1 86 ? 8.523 6.380 5.824 1.00 70.06 86 VAL A N 1
ATOM 670 C CA . VAL A 1 86 ? 7.210 6.651 6.421 1.00 70.06 86 VAL A CA 1
ATOM 671 C C . VAL A 1 86 ? 7.124 5.943 7.768 1.00 70.06 86 VAL A C 1
ATOM 673 O O . VAL A 1 86 ? 7.481 4.766 7.877 1.00 70.06 86 VAL A O 1
ATOM 676 N N . SER A 1 87 ? 6.640 6.651 8.792 1.00 77.00 87 SER A N 1
ATOM 677 C CA . SER A 1 87 ? 6.378 6.054 10.104 1.00 77.00 87 SER A CA 1
ATOM 678 C C . SER A 1 87 ? 5.284 4.982 10.008 1.00 77.00 87 SER A C 1
ATOM 680 O O . SER A 1 87 ? 4.384 5.061 9.170 1.00 77.00 87 SER A O 1
ATOM 682 N N . ALA A 1 88 ? 5.321 3.979 10.889 1.00 80.81 88 ALA A N 1
ATOM 683 C CA . ALA A 1 88 ? 4.307 2.921 10.906 1.00 80.81 88 ALA A CA 1
ATOM 684 C C . ALA A 1 88 ? 2.880 3.475 11.088 1.00 80.81 88 ALA A C 1
ATOM 686 O O . ALA A 1 88 ? 1.950 3.009 10.435 1.00 80.81 88 ALA A O 1
ATOM 687 N N . GLY A 1 89 ? 2.714 4.506 11.925 1.00 83.69 89 GLY A N 1
ATOM 688 C CA . GLY A 1 89 ? 1.429 5.182 12.123 1.00 83.69 89 GLY A CA 1
ATOM 689 C C . GLY A 1 89 ? 0.936 5.903 10.868 1.00 83.69 89 GLY A C 1
ATOM 690 O O . GLY A 1 89 ? -0.230 5.761 10.505 1.00 83.69 89 GLY A O 1
ATOM 691 N N . ASN A 1 90 ? 1.825 6.603 10.155 1.00 84.69 90 ASN A N 1
ATOM 692 C CA . ASN A 1 90 ? 1.461 7.276 8.905 1.00 84.69 90 ASN A CA 1
ATOM 693 C C . ASN A 1 90 ? 1.082 6.270 7.815 1.00 84.69 90 ASN A C 1
ATOM 695 O O . ASN A 1 90 ? 0.138 6.513 7.071 1.00 84.69 90 ASN A O 1
ATOM 699 N N . LEU A 1 91 ? 1.748 5.113 7.762 1.00 85.81 91 LEU A N 1
ATOM 700 C CA . LEU A 1 91 ? 1.384 4.044 6.835 1.00 85.81 91 LEU A CA 1
ATOM 701 C C . LEU A 1 91 ? 0.006 3.443 7.156 1.00 85.81 91 LEU A C 1
ATOM 703 O O . LEU A 1 91 ? -0.776 3.193 6.240 1.00 85.81 91 LEU A O 1
ATOM 707 N N . VAL A 1 92 ? -0.319 3.242 8.439 1.00 89.44 92 VAL A N 1
ATOM 708 C CA . VAL A 1 92 ? -1.662 2.799 8.852 1.00 89.44 92 VAL A CA 1
ATOM 709 C C . VAL A 1 92 ? -2.714 3.828 8.446 1.00 89.44 92 VAL A C 1
ATOM 711 O O . VAL A 1 92 ? -3.708 3.447 7.836 1.00 89.44 92 VAL A O 1
ATOM 714 N N . ASN A 1 93 ? -2.485 5.119 8.703 1.00 90.88 93 ASN A N 1
ATOM 715 C CA . ASN A 1 93 ? -3.407 6.183 8.290 1.00 90.88 93 ASN A CA 1
ATOM 716 C C . ASN A 1 93 ? -3.605 6.215 6.766 1.00 90.88 93 ASN A C 1
ATOM 718 O O . ASN A 1 93 ? -4.742 6.239 6.305 1.00 90.88 93 ASN A O 1
ATOM 722 N N . ALA A 1 94 ? -2.529 6.091 5.988 1.00 90.56 94 ALA A N 1
ATOM 723 C CA . ALA A 1 94 ? -2.606 6.016 4.531 1.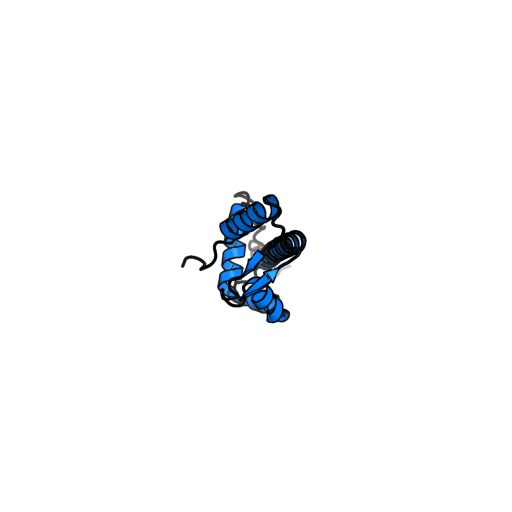00 90.56 94 ALA A CA 1
ATOM 724 C C . ALA A 1 94 ? -3.420 4.801 4.039 1.00 90.56 94 ALA A C 1
ATOM 726 O O . ALA A 1 94 ? -4.157 4.893 3.058 1.00 90.56 94 ALA A O 1
ATOM 727 N N . CYS A 1 95 ? -3.338 3.658 4.732 1.00 91.38 95 CYS A N 1
ATOM 728 C CA . CYS A 1 95 ? -4.173 2.491 4.428 1.00 91.38 95 CYS A CA 1
ATOM 729 C C . CYS A 1 95 ? -5.657 2.756 4.703 1.00 91.38 95 CYS A C 1
ATOM 731 O O . CYS A 1 95 ? -6.503 2.320 3.925 1.00 91.38 95 CYS A O 1
ATOM 733 N N . ARG A 1 96 ? -5.981 3.474 5.785 1.00 92.25 96 ARG A N 1
ATOM 734 C CA . ARG A 1 96 ? -7.362 3.871 6.109 1.00 92.25 96 ARG A CA 1
ATOM 735 C C . ARG A 1 96 ? -7.939 4.781 5.030 1.00 92.25 96 ARG A C 1
ATOM 737 O O . ARG A 1 96 ? -9.035 4.527 4.542 1.00 92.25 96 ARG A O 1
ATOM 744 N N . GLU A 1 97 ? -7.175 5.791 4.618 1.00 92.69 97 GLU A N 1
ATOM 745 C CA . GLU A 1 97 ? -7.549 6.714 3.541 1.00 92.69 97 GLU A CA 1
ATOM 746 C C . GLU A 1 97 ? -7.751 5.972 2.211 1.00 92.69 97 GLU A C 1
ATOM 748 O O . GLU A 1 97 ? -8.786 6.127 1.564 1.00 92.69 97 GLU A O 1
ATOM 753 N N . TYR A 1 98 ? -6.825 5.078 1.847 1.00 92.50 98 TYR A N 1
ATOM 754 C CA . TYR A 1 98 ? -6.971 4.211 0.674 1.00 92.50 98 TYR A CA 1
ATOM 755 C C . TYR A 1 98 ? -8.240 3.349 0.747 1.00 92.50 98 TYR A C 1
ATOM 757 O O . TYR A 1 98 ? -8.998 3.270 -0.221 1.00 92.50 98 TYR A O 1
ATOM 765 N N . ASN A 1 99 ? -8.499 2.714 1.892 1.00 92.88 99 ASN A N 1
ATOM 766 C CA . ASN A 1 99 ? -9.676 1.871 2.084 1.00 92.88 99 ASN A CA 1
ATOM 767 C C . ASN A 1 99 ? -10.977 2.673 1.996 1.00 92.88 99 ASN A C 1
ATOM 769 O O . ASN A 1 99 ? -11.931 2.181 1.406 1.00 92.88 99 ASN A O 1
ATOM 773 N N . ALA A 1 100 ? -11.013 3.902 2.512 1.00 91.88 100 ALA A N 1
ATOM 774 C CA . ALA A 1 100 ? -12.181 4.773 2.403 1.00 91.88 100 ALA A CA 1
ATOM 775 C C . ALA A 1 100 ? -12.519 5.121 0.942 1.00 91.88 100 ALA A C 1
ATOM 777 O O . ALA A 1 100 ? -13.693 5.237 0.595 1.00 91.88 100 ALA A O 1
ATOM 778 N N . ILE A 1 101 ? -11.502 5.248 0.082 1.00 91.50 101 ILE A N 1
ATOM 779 C CA . ILE A 1 101 ? -11.667 5.516 -1.354 1.00 91.50 101 ILE A CA 1
ATOM 780 C C . ILE A 1 101 ? -12.098 4.251 -2.110 1.00 91.50 101 ILE A C 1
ATOM 782 O O . ILE A 1 101 ? -12.999 4.300 -2.946 1.00 91.50 101 ILE A O 1
ATOM 786 N N . VAL A 1 102 ? -11.440 3.117 -1.850 1.00 87.88 102 VAL A N 1
ATOM 787 C CA . VAL A 1 102 ? -11.595 1.882 -2.646 1.00 87.88 102 VAL A CA 1
ATOM 788 C C . VAL A 1 102 ? -12.755 1.009 -2.168 1.00 87.88 102 VAL A C 1
ATOM 790 O O . VAL A 1 102 ? -13.386 0.318 -2.968 1.00 87.88 102 VAL A O 1
ATOM 793 N N . PHE A 1 103 ? -13.057 1.053 -0.876 1.00 84.56 103 PHE A N 1
ATOM 794 C CA . PHE A 1 103 ? -14.157 0.342 -0.236 1.00 84.56 103 PHE A CA 1
ATOM 795 C C . PHE A 1 103 ? -15.012 1.341 0.547 1.00 84.56 103 PHE A C 1
ATOM 797 O O . PHE A 1 103 ? -15.048 1.280 1.778 1.00 84.56 103 PHE A O 1
ATOM 804 N N . PRO A 1 104 ? -15.694 2.281 -0.133 1.00 73.75 104 PRO A N 1
ATOM 805 C CA . PRO A 1 104 ? -16.535 3.242 0.557 1.00 73.75 104 PRO A CA 1
ATOM 806 C C . PRO A 1 104 ? -17.608 2.474 1.331 1.00 73.75 104 PRO A C 1
ATOM 808 O O . PRO A 1 104 ? -18.464 1.805 0.742 1.00 73.75 104 PRO A O 1
ATOM 811 N N . SER A 1 105 ? -17.544 2.535 2.662 1.00 63.97 105 SER A N 1
ATOM 812 C CA . SER A 1 105 ? -18.589 1.986 3.518 1.00 63.97 105 SER A CA 1
ATOM 813 C C . SER A 1 105 ? -19.911 2.604 3.088 1.00 63.97 105 SER A C 1
ATOM 815 O O . SER A 1 105 ? -20.066 3.826 3.078 1.00 63.97 105 SER A O 1
ATOM 817 N N . ARG A 1 106 ? -20.872 1.763 2.705 1.00 50.69 106 ARG A N 1
ATOM 818 C CA . ARG A 1 106 ? -22.222 2.219 2.380 1.00 50.69 106 ARG A CA 1
ATOM 819 C C . ARG A 1 106 ? -22.764 2.928 3.632 1.00 50.69 106 ARG A C 1
ATOM 821 O O . ARG A 1 106 ? -22.780 2.291 4.689 1.00 50.69 106 ARG A O 1
ATOM 828 N N . PRO A 1 107 ? -23.176 4.207 3.572 1.00 39.59 107 PRO A N 1
ATOM 829 C CA . PRO A 1 107 ? -23.753 4.867 4.736 1.00 39.59 107 PRO A CA 1
ATOM 830 C C . PRO A 1 107 ? -25.019 4.093 5.126 1.00 39.59 107 PRO A C 1
ATOM 832 O O . PRO A 1 107 ? -25.991 4.079 4.374 1.00 39.59 107 PRO A O 1
ATOM 835 N N . GLY A 1 108 ? -24.968 3.357 6.244 1.00 46.44 108 GLY A N 1
ATOM 836 C CA . GLY A 1 108 ? -26.100 2.561 6.728 1.00 46.44 108 GLY A CA 1
ATOM 837 C C . GLY A 1 108 ? -25.794 1.233 7.427 1.00 46.44 108 GLY A C 1
ATOM 838 O O . GLY A 1 108 ? -26.701 0.706 8.063 1.00 46.44 108 GLY A O 1
ATOM 839 N N . SER A 1 109 ? -24.574 0.677 7.396 1.00 45.50 109 SER A N 1
ATOM 840 C CA . SER A 1 109 ? -24.270 -0.495 8.243 1.00 45.50 109 SER A CA 1
ATOM 841 C C . SER A 1 109 ? -23.839 -0.051 9.642 1.00 45.50 109 SER A C 1
ATOM 843 O O . SER A 1 109 ? -22.671 -0.141 10.020 1.00 45.50 109 SER A O 1
ATOM 845 N N . GLY A 1 110 ? -24.800 0.458 10.412 1.00 39.16 110 GLY A N 1
ATOM 846 C CA . GLY A 1 110 ? -24.663 0.472 11.859 1.00 39.16 110 GLY A CA 1
ATOM 847 C C . GLY A 1 110 ? -24.443 -0.965 12.319 1.00 39.16 110 GLY A C 1
ATOM 848 O O . GLY A 1 110 ? -25.289 -1.830 12.089 1.00 39.16 110 GLY A O 1
ATOM 849 N N . ALA A 1 111 ? -23.296 -1.238 12.937 1.00 42.06 111 ALA A N 1
ATOM 850 C CA . ALA A 1 111 ? -23.197 -2.391 13.816 1.00 42.06 111 AL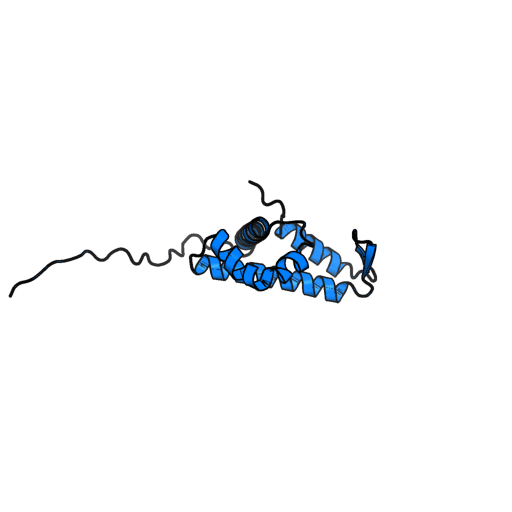A A CA 1
ATOM 851 C C . ALA A 1 111 ? -24.349 -2.282 14.834 1.00 42.06 111 ALA A C 1
ATOM 853 O O . ALA A 1 111 ? -24.614 -1.170 15.308 1.00 42.06 111 ALA A O 1
ATOM 854 N N . PRO A 1 112 ? -25.069 -3.368 15.161 1.00 40.84 112 PRO A N 1
ATOM 855 C CA . PRO A 1 112 ? -26.067 -3.299 16.212 1.00 40.84 112 PRO A CA 1
ATOM 856 C C . PRO A 1 112 ? -25.356 -2.883 17.501 1.00 40.84 112 PRO A C 1
ATOM 858 O O . PRO A 1 112 ? -24.507 -3.608 18.018 1.00 40.84 112 PRO A O 1
ATOM 861 N N . SER A 1 113 ? -25.680 -1.681 17.980 1.00 42.62 113 SER A N 1
ATOM 862 C CA . SER A 1 113 ? -25.315 -1.215 19.309 1.00 42.62 113 SER A CA 1
ATOM 863 C C . SER A 1 113 ? -25.878 -2.221 20.309 1.00 42.62 113 SER A C 1
ATOM 865 O O . SER A 1 113 ? -27.083 -2.269 20.551 1.00 42.62 113 SER A O 1
ATOM 867 N N . VAL A 1 114 ? -25.013 -3.066 20.870 1.00 52.56 114 VAL A N 1
ATOM 868 C CA . VAL A 1 114 ? -25.328 -3.887 22.044 1.00 52.56 114 VAL A CA 1
ATOM 869 C C . VAL A 1 114 ? -25.271 -2.961 23.258 1.00 52.56 114 VAL A C 1
ATOM 871 O O . VAL A 1 114 ? -24.384 -3.052 24.095 1.00 52.56 114 VAL A O 1
ATOM 874 N N . SER A 1 115 ? -26.169 -1.984 23.302 1.00 50.56 115 SER A N 1
ATOM 875 C CA . SER A 1 115 ? -26.329 -1.084 24.441 1.00 50.56 115 SER A CA 1
ATOM 876 C C . SER A 1 115 ? -27.739 -0.512 24.456 1.00 50.56 115 SER A C 1
ATOM 878 O O . SER A 1 115 ? -27.920 0.696 24.482 1.00 50.56 115 SER A O 1
ATOM 880 N N . ASP A 1 116 ? -28.732 -1.396 24.422 1.00 47.69 116 ASP A N 1
ATOM 881 C CA . ASP A 1 116 ? -30.082 -1.088 24.890 1.00 47.69 116 ASP A CA 1
ATOM 882 C C . ASP A 1 116 ? -30.758 -2.381 25.349 1.00 47.69 116 ASP A C 1
ATOM 884 O O . ASP A 1 116 ? -31.547 -3.009 24.643 1.00 47.69 116 ASP A O 1
ATOM 888 N N . ARG A 1 117 ? -30.428 -2.813 26.569 1.00 44.06 117 ARG A N 1
ATOM 889 C CA . ARG A 1 117 ? -31.423 -3.481 27.411 1.00 44.06 117 ARG A CA 1
ATOM 890 C C . ARG A 1 117 ? -31.365 -2.879 28.812 1.00 44.06 117 ARG A C 1
ATOM 892 O O . ARG A 1 117 ? -30.308 -2.936 29.439 1.00 44.06 117 ARG A O 1
ATOM 899 N N . PRO A 1 118 ? -32.471 -2.292 29.294 1.00 43.66 118 PRO A N 1
ATOM 900 C CA . PRO A 1 118 ? -32.530 -1.717 30.623 1.00 43.66 118 PRO A CA 1
ATOM 901 C C . PRO A 1 118 ? -32.454 -2.817 31.684 1.00 43.66 118 PRO A C 1
ATOM 903 O O . PRO A 1 118 ? -33.089 -3.869 31.572 1.00 43.66 118 PRO A O 1
ATOM 906 N N . ILE A 1 119 ? -31.690 -2.527 32.736 1.00 53.16 119 ILE A N 1
ATOM 907 C CA . ILE A 1 119 ? -31.761 -3.208 34.026 1.00 53.16 119 ILE A CA 1
ATOM 908 C C . ILE A 1 119 ? -33.217 -3.117 34.487 1.00 53.16 119 ILE A C 1
ATOM 910 O O . ILE A 1 119 ? -33.718 -2.027 34.750 1.00 53.16 119 ILE A O 1
ATOM 914 N N . SER A 1 120 ? -33.907 -4.252 34.545 1.00 49.31 120 SER A N 1
ATOM 915 C CA . SER A 1 120 ? -35.179 -4.364 35.256 1.00 49.31 120 SER A CA 1
ATOM 916 C C . SER A 1 120 ? -34.977 -5.309 36.430 1.00 49.31 120 SER A C 1
ATOM 918 O O . SER A 1 120 ? -34.948 -6.529 36.288 1.00 49.31 120 SER A O 1
ATOM 920 N N . ASP A 1 121 ? -34.801 -4.683 37.591 1.00 47.62 121 ASP A N 1
ATOM 921 C CA . ASP A 1 121 ? -35.170 -5.226 38.890 1.00 47.62 121 ASP A CA 1
ATOM 922 C C . ASP A 1 121 ? -36.563 -5.856 38.819 1.00 47.62 121 ASP A C 1
ATOM 924 O O . ASP A 1 121 ? -37.518 -5.191 38.416 1.00 47.62 121 ASP A O 1
ATOM 928 N N . SER A 1 122 ? -36.695 -7.100 39.276 1.00 48.72 122 SER A N 1
ATOM 929 C CA . SER A 1 122 ? -37.884 -7.570 39.999 1.00 48.72 122 SER A CA 1
ATOM 930 C C . SER A 1 122 ? -37.575 -8.874 40.728 1.00 48.72 122 SER A C 1
ATOM 932 O O . SER A 1 122 ? -37.738 -9.979 40.218 1.00 48.72 122 SER A O 1
ATOM 934 N N . LEU A 1 123 ? -37.120 -8.694 41.968 1.00 45.94 123 LEU A N 1
ATOM 935 C CA . LEU A 1 123 ? -37.460 -9.548 43.101 1.00 45.94 123 LEU A CA 1
ATOM 936 C C . LEU A 1 123 ? -38.989 -9.508 43.343 1.00 45.94 123 LEU A C 1
ATOM 938 O O . LEU A 1 123 ? -39.592 -8.450 43.160 1.00 45.94 123 LEU A O 1
ATOM 942 N N . ARG A 1 124 ? -39.536 -10.589 43.931 1.00 45.66 124 ARG A N 1
ATOM 943 C CA . ARG A 1 124 ? -40.948 -10.867 44.327 1.00 45.66 124 ARG A CA 1
ATOM 944 C C . ARG A 1 124 ? -41.763 -11.484 43.175 1.00 45.66 124 ARG A C 1
ATOM 946 O O . ARG A 1 124 ? -41.869 -10.873 42.124 1.00 45.66 124 ARG A O 1
ATOM 953 N N . GLN A 1 125 ? -42.376 -12.663 43.287 1.00 52.16 125 GLN A N 1
ATOM 954 C CA . GLN A 1 125 ? -42.897 -13.437 44.426 1.00 52.16 125 GLN A CA 1
ATOM 955 C C . GLN A 1 125 ? -42.585 -14.926 44.259 1.00 52.16 125 GLN A C 1
ATOM 957 O O . GLN A 1 125 ? -42.490 -15.369 43.094 1.00 52.16 125 GLN A O 1
#